Protein AF-A0A969WKV3-F1 (afdb_monomer_lite)

Structure (mmCIF, N/CA/C/O backbone):
data_AF-A0A969WKV3-F1
#
_entry.id   AF-A0A969WKV3-F1
#
loop_
_atom_site.group_PDB
_atom_site.id
_atom_site.type_symbol
_atom_site.label_atom_id
_atom_site.label_alt_id
_atom_site.label_comp_id
_atom_site.label_asym_id
_atom_site.label_entity_id
_atom_site.label_seq_id
_atom_site.pdbx_PDB_ins_code
_atom_site.Cartn_x
_atom_site.Cartn_y
_atom_site.Cartn_z
_atom_site.occupancy
_atom_site.B_iso_or_equiv
_atom_site.auth_seq_id
_atom_site.auth_comp_id
_atom_site.auth_asym_id
_atom_site.auth_atom_id
_atom_site.pdbx_PDB_model_num
ATOM 1 N N . MET A 1 1 ? 73.179 -14.339 -37.934 1.00 41.12 1 MET A N 1
ATOM 2 C CA . MET A 1 1 ? 72.650 -14.998 -39.145 1.00 41.12 1 MET A CA 1
ATOM 3 C C . MET A 1 1 ? 72.374 -13.906 -40.158 1.00 41.12 1 MET A C 1
ATOM 5 O O . MET A 1 1 ? 71.332 -13.269 -40.113 1.00 41.12 1 MET A O 1
ATOM 9 N N . SER A 1 2 ? 73.414 -13.591 -40.924 1.00 39.94 2 SER A N 1
ATOM 10 C CA . SER A 1 2 ? 73.487 -12.515 -41.908 1.00 39.94 2 SER A CA 1
ATOM 11 C C . SER A 1 2 ? 72.603 -12.803 -43.118 1.00 39.94 2 SER A C 1
ATOM 13 O O . SER A 1 2 ? 72.523 -13.940 -43.580 1.00 39.94 2 SER A O 1
ATOM 15 N N . SER A 1 3 ? 71.960 -11.748 -43.605 1.00 44.41 3 SER A N 1
ATOM 16 C CA . SER A 1 3 ? 71.131 -11.687 -44.802 1.00 44.41 3 SER A CA 1
ATOM 17 C C . SER A 1 3 ? 71.815 -12.323 -46.016 1.00 44.41 3 SER A C 1
ATOM 19 O O . SER A 1 3 ? 72.801 -11.799 -46.522 1.00 44.41 3 SER A O 1
ATOM 21 N N . LEU A 1 4 ? 71.268 -13.441 -46.493 1.00 50.41 4 LEU A N 1
ATOM 22 C CA . LEU A 1 4 ? 71.508 -13.972 -47.837 1.00 50.41 4 LEU A CA 1
ATOM 23 C C . LEU A 1 4 ? 70.463 -13.366 -48.783 1.00 50.41 4 LEU A C 1
ATOM 25 O O . LEU A 1 4 ? 69.586 -14.064 -49.288 1.00 50.41 4 LEU A O 1
ATOM 29 N N . GLU A 1 5 ? 70.514 -12.051 -48.973 1.00 49.72 5 GLU A N 1
ATOM 30 C CA . GLU A 1 5 ? 69.889 -11.423 -50.136 1.00 49.72 5 GLU A CA 1
ATOM 31 C C . GLU A 1 5 ? 70.952 -11.321 -51.231 1.00 49.72 5 GLU A C 1
ATOM 33 O O . GLU A 1 5 ? 71.918 -10.575 -51.099 1.00 49.72 5 GLU A O 1
ATOM 38 N N . GLY A 1 6 ? 70.763 -12.111 -52.293 1.00 60.56 6 GLY A N 1
ATOM 39 C CA . GLY A 1 6 ? 71.425 -11.937 -53.586 1.00 60.56 6 GLY A CA 1
ATOM 40 C C . GLY A 1 6 ? 72.863 -12.445 -53.691 1.00 60.56 6 GLY A C 1
ATOM 41 O O . GLY A 1 6 ? 73.760 -11.653 -53.948 1.00 60.56 6 GLY A O 1
ATOM 42 N N . LEU A 1 7 ? 73.080 -13.759 -53.574 1.00 62.22 7 LEU A N 1
ATOM 43 C CA . LEU A 1 7 ? 74.264 -14.380 -54.183 1.00 62.22 7 LEU A CA 1
ATOM 44 C C . LEU A 1 7 ? 74.016 -14.510 -55.691 1.00 62.22 7 LEU A C 1
ATOM 46 O O . LEU A 1 7 ? 73.058 -15.170 -56.099 1.00 62.22 7 LEU A O 1
ATOM 50 N N . ASP A 1 8 ? 74.851 -13.880 -56.513 1.00 69.56 8 ASP A N 1
ATOM 51 C CA . ASP A 1 8 ? 74.808 -14.048 -57.967 1.00 69.56 8 ASP A CA 1
ATOM 52 C C . ASP A 1 8 ? 75.619 -15.279 -58.427 1.00 69.56 8 ASP A C 1
ATOM 54 O O . ASP A 1 8 ? 76.384 -15.892 -57.674 1.00 69.56 8 ASP A O 1
ATOM 58 N N . CYS A 1 9 ? 75.428 -15.693 -59.683 1.00 65.94 9 CYS A N 1
ATOM 59 C CA . CYS A 1 9 ? 76.091 -16.883 -60.228 1.00 65.94 9 CYS A CA 1
ATOM 60 C C . CYS A 1 9 ? 77.627 -16.748 -60.257 1.00 65.94 9 CYS A C 1
ATOM 62 O O . CYS A 1 9 ? 78.329 -17.756 -60.180 1.00 65.94 9 CYS A O 1
ATOM 64 N N . GLU A 1 10 ? 78.163 -15.525 -60.354 1.00 72.06 10 GLU A N 1
ATOM 65 C CA . GLU A 1 10 ? 79.610 -15.282 -60.340 1.00 72.06 10 GLU A CA 1
ATOM 66 C C . GLU A 1 10 ? 80.213 -15.484 -58.949 1.00 72.06 10 GLU A C 1
ATOM 68 O O . GLU A 1 10 ? 81.310 -16.032 -58.823 1.00 72.06 10 GLU A O 1
ATOM 73 N N . GLN A 1 11 ? 79.502 -15.070 -57.902 1.00 73.12 11 GLN A N 1
ATOM 74 C CA . GLN A 1 11 ? 79.892 -15.277 -56.512 1.00 73.12 11 GLN A CA 1
ATOM 75 C C . GLN A 1 11 ? 79.823 -16.756 -56.126 1.00 73.12 11 GLN A C 1
ATOM 77 O O . GLN A 1 11 ? 80.729 -17.246 -55.456 1.00 73.12 11 GLN A O 1
ATOM 82 N N . LEU A 1 12 ? 78.813 -17.487 -56.610 1.00 70.25 12 LEU A N 1
ATOM 83 C CA . LEU A 1 12 ? 78.676 -18.929 -56.377 1.00 70.25 12 LEU A CA 1
ATOM 84 C C . LEU A 1 12 ? 79.795 -19.739 -57.049 1.00 70.25 12 LEU A C 1
ATOM 86 O O . LEU A 1 12 ? 80.330 -20.655 -56.436 1.00 70.25 12 LEU A O 1
ATOM 90 N N . ASN A 1 13 ? 80.217 -19.366 -58.262 1.00 75.69 13 ASN A N 1
ATOM 91 C CA . ASN A 1 13 ? 81.297 -20.055 -58.984 1.00 75.69 13 ASN A CA 1
ATOM 92 C C . ASN A 1 13 ? 82.693 -19.883 -58.352 1.00 75.69 13 ASN A C 1
ATOM 94 O O . ASN A 1 13 ? 83.614 -20.616 -58.712 1.00 75.69 13 ASN A O 1
ATOM 98 N N . LYS A 1 14 ? 82.872 -18.911 -57.446 1.00 82.44 14 LYS A N 1
ATOM 99 C CA . LYS A 1 14 ? 84.133 -18.681 -56.712 1.00 82.44 14 LYS A CA 1
ATOM 100 C C . LYS A 1 14 ? 84.225 -19.473 -55.408 1.00 82.44 14 LYS A C 1
ATOM 102 O O . LYS A 1 14 ? 85.292 -19.494 -54.799 1.00 82.44 14 LYS A O 1
ATOM 107 N N . LEU A 1 15 ? 83.125 -20.077 -54.970 1.00 78.12 15 LEU A N 1
ATOM 108 C CA . LEU A 1 15 ? 83.097 -20.910 -53.777 1.00 78.12 15 LEU A CA 1
ATOM 109 C C . LEU A 1 15 ? 83.665 -22.291 -54.091 1.00 78.12 15 LEU A C 1
ATOM 111 O O . LEU A 1 15 ? 83.547 -22.809 -55.203 1.00 78.12 15 LEU A O 1
ATOM 115 N N . ASP A 1 16 ? 84.281 -22.899 -53.090 1.00 84.31 16 ASP A N 1
ATOM 116 C CA . ASP A 1 16 ? 84.687 -24.286 -53.175 1.00 84.31 16 ASP A CA 1
ATOM 117 C C . ASP A 1 16 ? 83.458 -25.212 -53.175 1.00 84.31 16 ASP A C 1
ATOM 119 O O . ASP A 1 16 ? 82.334 -24.855 -52.800 1.00 84.31 16 ASP A O 1
ATOM 123 N N . LYS A 1 17 ? 83.684 -26.441 -53.635 1.00 83.56 17 LYS A N 1
ATOM 124 C CA . LYS A 1 17 ? 82.620 -27.423 -53.836 1.00 83.56 17 LYS A CA 1
ATOM 125 C C . LYS A 1 17 ? 81.907 -27.794 -52.530 1.00 83.56 17 LYS A C 1
ATOM 127 O O . LYS A 1 17 ? 80.716 -28.088 -52.581 1.00 83.56 17 LYS A O 1
ATOM 132 N N . GLU A 1 18 ? 82.604 -27.803 -51.395 1.00 84.81 18 GLU A N 1
ATOM 133 C CA . GLU A 1 18 ? 82.020 -28.192 -50.106 1.00 84.81 18 GLU A CA 1
ATOM 134 C C . GLU A 1 18 ? 81.047 -27.115 -49.622 1.00 84.81 18 GLU A C 1
ATOM 136 O O . GLU A 1 18 ? 79.891 -27.428 -49.329 1.00 84.81 18 GLU A O 1
ATOM 141 N N . THR A 1 19 ? 81.454 -25.845 -49.689 1.00 83.56 19 THR A N 1
ATOM 142 C CA . THR A 1 19 ? 80.592 -24.701 -49.354 1.00 83.56 19 THR A CA 1
ATOM 143 C C . THR A 1 19 ? 79.352 -24.620 -50.257 1.00 83.56 19 THR A C 1
ATOM 145 O O . THR A 1 19 ? 78.246 -24.350 -49.781 1.00 83.56 19 THR A O 1
ATOM 148 N N . LEU A 1 20 ? 79.489 -24.901 -51.561 1.00 85.81 20 LEU A N 1
ATOM 149 C CA . LEU A 1 20 ? 78.348 -24.958 -52.488 1.00 85.81 20 LEU A CA 1
ATOM 150 C C . LEU A 1 20 ? 77.357 -26.073 -52.134 1.00 85.81 20 LEU A C 1
ATOM 152 O O . LEU A 1 20 ? 76.145 -25.854 -52.177 1.00 85.81 20 LEU A O 1
ATOM 156 N N . ILE A 1 21 ? 77.854 -27.261 -51.778 1.00 85.88 21 ILE A N 1
ATOM 157 C CA . ILE A 1 21 ? 77.007 -28.388 -51.366 1.00 85.88 21 ILE A CA 1
ATOM 158 C C . ILE A 1 21 ? 76.249 -28.034 -50.083 1.00 85.88 21 ILE A C 1
ATOM 160 O O . ILE A 1 21 ? 75.041 -28.256 -50.015 1.00 85.88 21 ILE A O 1
ATOM 164 N N . GLU A 1 22 ? 76.920 -27.441 -49.094 1.00 87.38 22 GLU A N 1
ATOM 165 C CA . GLU A 1 22 ? 76.289 -27.029 -47.838 1.00 87.38 22 GLU A CA 1
ATOM 166 C C . GLU A 1 22 ? 75.189 -25.980 -48.069 1.00 87.38 22 GLU A C 1
ATOM 168 O O . GLU A 1 22 ? 74.087 -26.091 -47.525 1.00 87.38 22 GLU A O 1
ATOM 173 N N . LEU A 1 23 ? 75.437 -24.994 -48.936 1.00 86.81 23 LEU A N 1
ATOM 174 C CA . LEU A 1 23 ? 74.454 -23.965 -49.274 1.00 86.81 23 LEU A CA 1
ATOM 175 C C . LEU A 1 23 ? 73.219 -24.548 -49.975 1.00 86.81 23 LEU A C 1
ATOM 177 O O . LEU A 1 23 ? 72.091 -24.182 -49.636 1.00 86.81 23 LEU A O 1
ATOM 181 N N . VAL A 1 24 ? 73.410 -25.486 -50.908 1.00 88.44 24 VAL A N 1
ATOM 182 C CA . VAL A 1 24 ? 72.305 -26.175 -51.592 1.00 88.44 24 VAL A CA 1
ATOM 183 C C . VAL A 1 24 ? 71.504 -27.035 -50.615 1.00 88.44 24 VAL A C 1
ATOM 185 O O . VAL A 1 24 ? 70.276 -26.981 -50.634 1.00 88.44 24 VAL A O 1
ATOM 188 N N . LEU A 1 25 ? 72.161 -27.785 -49.727 1.00 88.44 25 LEU A N 1
ATOM 189 C CA . LEU A 1 25 ? 71.473 -28.596 -48.716 1.00 88.44 25 LEU A CA 1
ATOM 190 C C . LEU A 1 25 ? 70.652 -27.726 -47.755 1.00 88.44 25 LEU A C 1
ATOM 192 O O . LEU A 1 25 ? 69.496 -28.044 -47.471 1.00 88.44 25 LEU A O 1
ATOM 196 N N . ASN A 1 26 ? 71.201 -26.590 -47.321 1.00 89.12 26 ASN A N 1
ATOM 197 C CA . ASN A 1 26 ? 70.489 -25.624 -46.486 1.00 89.12 26 ASN A CA 1
ATOM 198 C C . ASN A 1 26 ? 69.289 -24.998 -47.215 1.00 89.12 26 ASN A C 1
ATOM 200 O O . ASN A 1 26 ? 68.212 -24.859 -46.630 1.00 89.12 26 ASN A O 1
ATOM 204 N N . ALA A 1 27 ? 69.442 -24.654 -48.498 1.00 86.19 27 ALA A N 1
ATOM 205 C CA . ALA A 1 27 ? 68.349 -24.135 -49.315 1.00 86.19 27 ALA A CA 1
ATOM 206 C C . ALA A 1 27 ? 67.231 -25.174 -49.495 1.00 86.19 27 ALA A C 1
ATOM 208 O O . ALA A 1 27 ? 66.063 -24.849 -49.290 1.00 86.19 27 ALA A O 1
ATOM 209 N N . LEU A 1 28 ? 67.579 -26.430 -49.798 1.00 90.19 28 LEU A N 1
ATOM 210 C CA . LEU A 1 28 ? 66.620 -27.530 -49.929 1.00 90.19 28 LEU A CA 1
ATOM 211 C C . LEU A 1 28 ? 65.890 -27.818 -48.609 1.00 90.19 28 LEU A C 1
ATOM 213 O O . LEU A 1 28 ? 64.673 -28.004 -48.616 1.00 90.19 28 LEU A O 1
ATOM 217 N N . SER A 1 29 ? 66.592 -27.780 -47.471 1.00 91.25 29 SER A N 1
ATOM 218 C CA . SER A 1 29 ? 65.963 -27.914 -46.149 1.00 91.25 29 SER A CA 1
ATOM 219 C C . SER A 1 29 ? 64.951 -26.795 -45.898 1.00 91.25 29 SER A C 1
ATOM 221 O O . SER A 1 29 ? 63.820 -27.058 -45.493 1.00 91.25 29 SER A O 1
ATOM 223 N N . ARG A 1 30 ? 65.325 -25.543 -46.195 1.00 95.31 30 ARG A N 1
ATOM 224 C CA . ARG A 1 30 ? 64.446 -24.384 -46.005 1.00 95.31 30 ARG A CA 1
ATOM 225 C C . ARG A 1 30 ? 63.227 -24.417 -46.925 1.00 95.31 30 ARG A C 1
ATOM 227 O O . ARG A 1 30 ? 62.152 -24.014 -46.493 1.00 95.31 30 ARG A O 1
ATOM 234 N N . ILE A 1 31 ? 63.376 -24.905 -48.158 1.00 94.38 31 ILE A N 1
ATOM 235 C CA . ILE A 1 31 ? 62.253 -25.109 -49.085 1.00 94.38 31 ILE A CA 1
ATOM 236 C C . ILE A 1 31 ? 61.260 -26.114 -48.490 1.00 94.38 31 ILE A C 1
ATOM 238 O O . ILE A 1 31 ? 60.086 -25.783 -48.361 1.00 94.38 31 ILE A O 1
ATOM 242 N N . SER A 1 32 ? 61.733 -27.274 -48.022 1.00 93.50 32 SER A N 1
ATOM 243 C CA . SER A 1 32 ? 60.880 -28.277 -47.361 1.00 93.50 32 SER A CA 1
ATOM 244 C C . SER A 1 32 ? 60.148 -27.704 -46.137 1.00 93.50 32 SER A C 1
ATOM 246 O O . SER A 1 32 ? 58.970 -27.982 -45.911 1.00 93.50 32 SER A O 1
ATOM 248 N N . ASP A 1 33 ? 60.823 -26.888 -45.326 1.00 93.94 33 ASP A N 1
ATOM 249 C CA . ASP A 1 33 ? 60.198 -26.294 -44.141 1.00 93.94 33 ASP A CA 1
ATOM 250 C C . ASP A 1 33 ? 59.152 -25.231 -44.498 1.00 93.94 33 ASP A C 1
ATOM 252 O O . ASP A 1 33 ? 58.101 -25.162 -43.855 1.00 93.94 33 ASP A O 1
ATOM 256 N N . LEU A 1 34 ? 59.390 -24.440 -45.547 1.00 93.94 34 LEU A N 1
ATOM 257 C CA . LEU A 1 34 ? 58.401 -23.496 -46.068 1.00 93.94 34 LEU A CA 1
ATOM 258 C C . LEU A 1 34 ? 57.181 -24.222 -46.648 1.00 93.94 34 LEU A C 1
ATOM 260 O O . LEU A 1 34 ? 56.054 -23.808 -46.382 1.00 93.94 34 LEU A O 1
ATOM 264 N N . GLU A 1 35 ? 57.373 -25.330 -47.366 1.00 94.94 35 GLU A N 1
ATOM 265 C CA . GLU A 1 35 ? 56.274 -26.162 -47.876 1.00 94.94 35 GLU A CA 1
ATOM 266 C C . GLU A 1 35 ? 55.395 -26.699 -46.736 1.00 94.94 35 GLU A C 1
ATOM 268 O O . GLU A 1 35 ? 54.164 -26.629 -46.807 1.00 94.94 35 GLU A O 1
ATOM 273 N N . LYS A 1 36 ? 56.009 -27.149 -45.632 1.00 94.44 36 LYS A N 1
ATOM 274 C CA . LYS A 1 36 ? 55.275 -27.561 -44.424 1.00 94.44 36 LYS A CA 1
ATOM 275 C C . LYS A 1 36 ? 54.494 -26.404 -43.805 1.00 94.44 36 LYS A C 1
ATOM 277 O O . LYS A 1 36 ? 53.344 -26.589 -43.409 1.00 94.44 36 LYS A O 1
ATOM 282 N N . GLN A 1 37 ? 55.087 -25.212 -43.724 1.00 95.38 37 GLN A N 1
ATOM 283 C CA . GLN A 1 37 ? 54.399 -24.033 -43.188 1.00 95.38 37 GLN A CA 1
ATOM 284 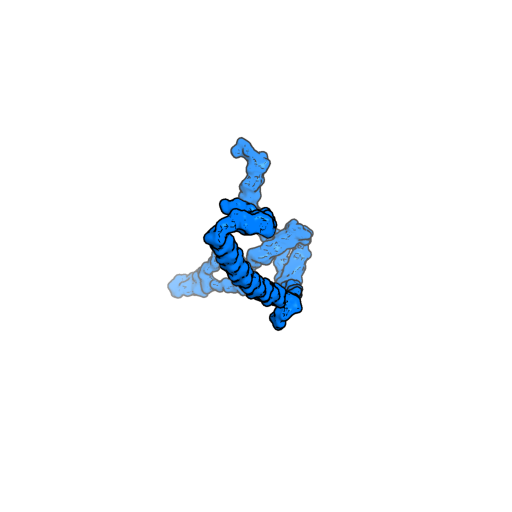C C . GLN A 1 37 ? 53.191 -23.638 -44.041 1.00 95.38 37 GLN A C 1
ATOM 286 O O . GLN A 1 37 ? 52.133 -23.344 -43.484 1.00 95.38 37 GLN A O 1
ATOM 291 N N . ILE A 1 38 ? 53.315 -23.691 -45.370 1.00 96.81 38 ILE A N 1
ATOM 292 C CA . ILE A 1 38 ? 52.208 -23.416 -46.296 1.00 96.81 38 ILE A CA 1
ATOM 293 C C . ILE A 1 38 ? 51.051 -24.395 -46.058 1.00 96.81 38 ILE A C 1
ATOM 295 O O . ILE A 1 38 ? 49.896 -23.971 -45.996 1.00 96.81 38 ILE A O 1
ATOM 299 N N . ALA A 1 39 ? 51.344 -25.684 -45.857 1.00 94.94 39 ALA A N 1
ATOM 300 C CA . ALA A 1 39 ? 50.318 -26.690 -45.580 1.00 94.94 39 ALA A CA 1
ATOM 301 C C . ALA A 1 39 ? 49.554 -26.406 -44.270 1.00 94.94 39 ALA A C 1
ATOM 303 O O . ALA A 1 39 ? 48.323 -26.405 -44.257 1.00 94.94 39 ALA A O 1
ATOM 304 N N . VAL A 1 40 ? 50.271 -26.084 -43.187 1.00 95.81 40 VAL A N 1
ATOM 305 C CA . VAL A 1 40 ? 49.663 -25.757 -41.880 1.00 95.81 40 VAL A CA 1
ATOM 306 C C . VAL A 1 40 ? 48.833 -24.471 -41.947 1.00 95.81 40 VAL A C 1
ATOM 308 O O . VAL A 1 40 ? 47.744 -24.378 -41.368 1.00 95.81 40 VAL A O 1
ATOM 311 N N . GLN A 1 41 ? 49.319 -23.462 -42.674 1.00 95.00 41 GLN A N 1
ATOM 312 C CA . GLN A 1 41 ? 48.582 -22.217 -42.874 1.00 95.00 41 GLN A CA 1
ATOM 313 C C . GLN A 1 41 ? 47.293 -22.448 -43.669 1.00 95.00 41 GLN A C 1
ATOM 315 O O . GLN A 1 41 ? 46.261 -21.883 -43.309 1.00 95.00 41 GLN A O 1
ATOM 320 N N . ALA A 1 42 ? 47.316 -23.304 -44.695 1.00 95.69 42 ALA A N 1
ATOM 321 C CA . ALA A 1 42 ? 46.128 -23.642 -45.474 1.00 95.69 42 ALA A CA 1
ATOM 322 C C . ALA A 1 42 ? 45.039 -24.307 -44.610 1.00 95.69 42 ALA A C 1
ATOM 324 O O . ALA A 1 42 ? 43.870 -23.926 -44.701 1.00 95.69 42 ALA A O 1
ATOM 325 N N . GLU A 1 43 ? 45.418 -25.228 -43.719 1.00 95.69 43 GLU A N 1
ATOM 326 C CA . GLU A 1 43 ? 44.490 -25.861 -42.771 1.00 95.69 43 GLU A CA 1
ATOM 327 C C . GLU A 1 43 ? 43.899 -24.842 -41.783 1.00 95.69 43 GLU A C 1
ATOM 329 O O . GLU A 1 43 ? 42.688 -24.805 -41.556 1.00 95.69 43 GLU A O 1
ATOM 334 N N . THR A 1 44 ? 44.736 -23.946 -41.253 1.00 95.81 44 THR A N 1
ATOM 335 C CA . THR A 1 44 ? 44.292 -22.887 -40.333 1.00 95.81 44 THR A CA 1
ATOM 336 C C . THR A 1 44 ? 43.313 -21.929 -41.012 1.00 95.81 44 THR A C 1
ATOM 338 O O . THR A 1 44 ? 42.277 -21.587 -40.439 1.00 95.81 44 THR A O 1
ATOM 341 N N . ILE A 1 45 ? 43.606 -21.521 -42.251 1.00 95.94 45 ILE A N 1
ATOM 342 C CA . ILE A 1 45 ? 42.720 -20.667 -43.050 1.00 95.94 45 ILE A CA 1
ATOM 343 C C . ILE A 1 45 ? 41.375 -21.361 -43.274 1.00 95.94 45 ILE A C 1
ATOM 345 O O . ILE A 1 45 ? 40.333 -20.714 -43.150 1.00 95.94 45 ILE A O 1
ATOM 349 N N . GLN A 1 46 ? 41.377 -22.661 -43.576 1.00 92.56 46 GLN A N 1
ATOM 350 C CA . GLN A 1 46 ? 40.142 -23.413 -43.772 1.00 92.56 46 GLN A CA 1
ATOM 351 C C . GLN A 1 46 ? 39.315 -23.484 -42.482 1.00 92.56 46 GLN A C 1
ATOM 353 O O . GLN A 1 46 ? 38.127 -23.172 -42.498 1.00 92.56 46 GLN A O 1
ATOM 358 N N . LYS A 1 47 ? 39.952 -23.775 -41.344 1.00 91.44 47 LYS A N 1
ATOM 359 C CA . LYS A 1 47 ? 39.278 -23.816 -40.041 1.00 91.44 47 LYS A CA 1
ATOM 360 C C . LYS A 1 47 ? 38.655 -22.471 -39.657 1.00 91.44 47 LYS A C 1
ATOM 362 O O . LYS A 1 47 ? 37.505 -22.426 -39.229 1.00 91.44 47 LYS A O 1
ATOM 367 N N . LEU A 1 48 ? 39.387 -21.370 -39.835 1.00 89.31 48 LEU A N 1
ATOM 368 C CA . LEU A 1 48 ? 38.872 -20.027 -39.548 1.00 89.31 48 LEU A CA 1
ATOM 369 C C . LEU A 1 48 ? 37.689 -19.666 -40.453 1.00 89.31 48 LEU A C 1
ATOM 371 O O . LEU A 1 48 ? 36.738 -19.030 -39.999 1.00 89.31 48 LEU A O 1
ATOM 375 N N . ARG A 1 49 ? 37.714 -20.093 -41.722 1.00 87.38 49 ARG A N 1
ATOM 376 C CA . ARG A 1 49 ? 36.568 -19.943 -42.629 1.00 87.38 49 ARG A CA 1
ATOM 377 C C . ARG A 1 49 ? 35.352 -20.723 -42.134 1.00 87.38 49 ARG A C 1
ATOM 379 O O . ARG A 1 49 ? 34.258 -20.166 -42.144 1.00 87.38 49 ARG A O 1
ATOM 386 N N . ASP A 1 50 ? 35.536 -21.952 -41.661 1.00 85.06 50 ASP A N 1
ATOM 387 C CA . ASP A 1 50 ? 34.448 -22.781 -41.128 1.00 85.06 50 ASP A CA 1
ATOM 388 C C . ASP A 1 50 ? 33.862 -22.211 -39.822 1.00 85.06 50 ASP A C 1
ATOM 390 O O . ASP A 1 50 ? 32.659 -22.320 -39.568 1.00 85.06 50 ASP A O 1
ATOM 394 N N . GLU A 1 51 ? 34.688 -21.572 -38.988 1.00 82.25 51 GLU A N 1
ATOM 395 C CA . GLU A 1 51 ? 34.240 -20.857 -37.788 1.00 82.25 51 GLU A CA 1
ATOM 396 C C . GLU A 1 51 ? 33.467 -19.582 -38.139 1.00 82.25 51 GLU A C 1
ATOM 398 O O . GLU A 1 51 ? 32.359 -19.385 -37.639 1.00 82.25 51 GLU A O 1
ATOM 403 N N . LEU A 1 52 ? 33.987 -18.757 -39.053 1.00 77.38 52 LEU A N 1
ATOM 404 C CA . LEU A 1 52 ? 33.300 -17.552 -39.533 1.00 77.38 52 LEU A CA 1
ATOM 405 C C . LEU A 1 52 ? 32.024 -17.865 -40.312 1.00 77.38 52 LEU A C 1
ATOM 407 O O . LEU A 1 52 ? 31.111 -17.039 -40.358 1.00 77.38 52 LEU A O 1
ATOM 411 N N . ALA A 1 53 ? 31.927 -19.051 -40.910 1.00 74.44 53 ALA A N 1
ATOM 412 C CA . ALA A 1 53 ? 30.694 -19.505 -41.523 1.00 74.44 53 ALA A CA 1
ATOM 413 C C . ALA A 1 53 ? 29.576 -19.674 -40.482 1.00 74.44 53 ALA A C 1
ATOM 415 O O . ALA A 1 53 ? 28.422 -19.628 -40.870 1.00 74.44 53 ALA A O 1
ATOM 416 N N . LYS A 1 54 ? 29.845 -19.809 -39.177 1.00 65.62 54 LYS A N 1
ATOM 417 C CA . LYS A 1 54 ? 28.811 -19.946 -38.135 1.00 65.62 54 LYS A CA 1
ATOM 418 C C . LYS A 1 54 ? 28.381 -18.581 -37.597 1.00 65.62 54 LYS A C 1
ATOM 420 O O . LYS A 1 54 ? 28.723 -18.204 -36.480 1.00 65.62 54 LYS A O 1
ATOM 425 N N . ASN A 1 55 ? 27.586 -17.850 -38.373 1.00 63.97 55 ASN A N 1
ATOM 426 C CA . ASN A 1 55 ? 27.037 -16.559 -37.954 1.00 63.97 55 ASN A CA 1
ATOM 427 C C . ASN A 1 55 ? 25.540 -16.637 -37.646 1.00 63.97 55 ASN A C 1
ATOM 429 O O . ASN A 1 55 ? 24.809 -17.501 -38.133 1.00 63.97 55 ASN A O 1
ATOM 433 N N . SER A 1 56 ? 25.054 -15.655 -36.885 1.00 59.69 56 SER A N 1
ATOM 434 C CA . SER A 1 56 ? 23.632 -15.494 -36.534 1.00 59.69 56 SER A CA 1
ATOM 435 C C . SER A 1 56 ? 22.687 -15.445 -37.743 1.00 59.69 56 SER A C 1
ATOM 437 O O . SER A 1 56 ? 21.492 -15.669 -37.587 1.00 59.69 56 SER A O 1
ATOM 439 N N . LYS A 1 57 ? 23.218 -15.178 -38.944 1.00 60.19 57 LYS A N 1
ATOM 440 C CA . LYS A 1 57 ? 22.476 -15.125 -40.210 1.00 60.19 57 LYS A CA 1
ATOM 441 C C . LYS A 1 57 ? 22.337 -16.472 -40.936 1.00 60.19 57 LYS A C 1
ATOM 443 O O . LYS A 1 57 ? 21.547 -16.532 -41.870 1.00 60.19 57 LYS A O 1
ATOM 448 N N . ASN A 1 58 ? 23.068 -17.526 -40.555 1.00 59.16 58 ASN A N 1
ATOM 449 C CA . ASN A 1 58 ? 22.949 -18.852 -41.192 1.00 59.16 58 ASN A CA 1
ATOM 450 C C . ASN A 1 58 ? 22.750 -20.025 -40.220 1.00 59.16 58 ASN A C 1
ATOM 452 O O . ASN A 1 58 ? 22.588 -21.165 -40.654 1.00 59.16 58 ASN A O 1
ATOM 456 N N . SER A 1 59 ? 22.761 -19.760 -38.914 1.00 59.44 59 SER A N 1
ATOM 457 C CA . SER A 1 59 ? 22.374 -20.743 -37.915 1.00 59.44 59 SER A CA 1
ATOM 458 C C . SER A 1 59 ? 20.894 -21.074 -38.111 1.00 59.44 59 SER A C 1
ATOM 460 O O . SER A 1 59 ? 20.035 -20.214 -37.944 1.00 59.44 59 SER A O 1
ATOM 462 N N . SER A 1 60 ? 20.574 -22.325 -38.440 1.00 58.50 60 SER A N 1
ATOM 463 C CA . SER A 1 60 ? 19.196 -22.836 -38.486 1.00 58.50 60 SER A CA 1
ATOM 464 C C . SER A 1 60 ? 18.508 -22.862 -37.110 1.00 58.50 60 SER A C 1
ATOM 466 O O . SER A 1 60 ? 17.359 -23.291 -37.003 1.00 58.50 60 SER A O 1
ATOM 468 N N . LYS A 1 61 ? 19.177 -22.391 -36.045 1.00 57.34 61 LYS A N 1
ATOM 469 C CA . LYS A 1 61 ? 18.517 -22.028 -34.789 1.00 57.34 61 LYS A CA 1
ATOM 470 C C . LYS A 1 61 ? 17.862 -20.659 -34.970 1.00 57.34 61 LYS A C 1
ATOM 472 O O . LYS A 1 61 ? 18.596 -19.696 -35.196 1.00 57.34 61 LYS A O 1
ATOM 477 N N . PRO A 1 62 ? 16.527 -20.554 -34.851 1.00 60.16 62 PRO A N 1
ATOM 478 C CA . PRO A 1 62 ? 15.833 -19.292 -35.060 1.00 60.16 62 PRO A CA 1
ATOM 479 C C . PRO A 1 62 ? 16.450 -18.204 -34.166 1.00 60.16 62 PRO A C 1
ATOM 481 O O . PRO A 1 62 ? 16.591 -18.426 -32.956 1.00 60.16 62 PRO A O 1
ATOM 484 N N . PRO A 1 63 ? 16.858 -17.050 -34.724 1.00 61.38 63 PRO A N 1
ATOM 485 C CA . PRO A 1 63 ? 17.310 -15.946 -33.905 1.00 61.38 63 PRO A CA 1
ATOM 486 C C . PRO A 1 63 ? 16.096 -15.347 -33.190 1.00 61.38 63 PRO A C 1
ATOM 488 O O . PRO A 1 63 ? 15.060 -15.132 -33.807 1.00 61.38 63 PRO A O 1
ATOM 491 N N . SER A 1 64 ? 16.274 -15.047 -31.901 1.00 67.44 64 SER A N 1
ATOM 492 C CA . SER A 1 64 ? 15.516 -14.067 -31.104 1.00 67.44 64 SER A CA 1
ATOM 493 C C . SER A 1 64 ? 13.986 -14.204 -31.033 1.00 67.44 64 SER A C 1
ATOM 495 O O . SER A 1 64 ? 13.264 -14.052 -32.010 1.00 67.44 64 SER A O 1
ATOM 497 N N . TYR A 1 65 ? 13.475 -14.373 -29.816 1.00 72.12 65 TYR A N 1
ATOM 498 C CA . TYR A 1 65 ? 12.055 -14.204 -29.516 1.00 72.12 65 TYR A CA 1
ATOM 499 C C . TYR A 1 65 ? 11.677 -12.708 -29.499 1.00 72.12 65 TYR A C 1
ATOM 501 O O . TYR A 1 65 ? 12.456 -11.865 -29.051 1.00 72.12 65 TYR A O 1
ATOM 509 N N . GLU A 1 66 ? 10.464 -12.375 -29.940 1.00 81.75 66 GLU A N 1
ATOM 510 C CA . GLU A 1 66 ? 9.865 -11.052 -29.742 1.00 81.75 66 GLU A CA 1
ATOM 511 C C . GLU A 1 66 ? 9.110 -11.045 -28.402 1.00 81.75 66 GLU A C 1
ATOM 513 O O . GLU A 1 66 ? 8.285 -11.923 -28.145 1.00 81.75 66 GLU A O 1
ATOM 518 N N . LYS A 1 67 ? 9.405 -10.084 -27.519 1.00 86.19 67 LYS A N 1
ATOM 519 C CA . LYS A 1 67 ? 8.721 -9.928 -26.223 1.00 86.19 67 LYS A CA 1
ATOM 520 C C . LYS A 1 67 ? 7.721 -8.783 -26.297 1.00 86.19 67 LYS A C 1
ATOM 522 O O . LYS A 1 67 ? 8.073 -7.683 -26.708 1.00 86.19 67 LYS A O 1
ATOM 527 N N . ARG A 1 68 ? 6.506 -9.027 -25.809 1.00 92.31 68 ARG A N 1
ATOM 528 C CA . ARG A 1 68 ? 5.514 -7.995 -25.487 1.00 92.31 68 ARG A CA 1
ATOM 529 C C . ARG A 1 68 ? 5.060 -8.211 -24.048 1.00 92.31 68 ARG A C 1
ATOM 531 O O . ARG A 1 68 ? 4.945 -9.355 -23.614 1.00 92.31 68 ARG A O 1
ATOM 538 N N . GLN A 1 69 ? 4.853 -7.129 -23.309 1.00 95.44 69 GLN A N 1
ATOM 539 C CA . GLN A 1 69 ? 4.414 -7.170 -21.916 1.00 95.44 69 GLN A CA 1
ATOM 540 C C . GLN A 1 69 ? 3.106 -6.403 -21.788 1.00 95.44 69 GLN A C 1
ATOM 542 O O . GLN A 1 69 ? 2.959 -5.329 -22.368 1.00 95.44 69 GLN A O 1
ATOM 547 N N . VAL A 1 70 ? 2.178 -6.969 -21.024 1.00 96.38 70 VAL A N 1
ATOM 548 C CA . VAL A 1 70 ? 0.989 -6.268 -20.548 1.00 96.38 70 VAL A CA 1
ATOM 549 C C . VAL A 1 70 ? 1.174 -6.076 -19.052 1.00 96.38 70 VAL A C 1
ATOM 551 O O . VAL A 1 70 ? 1.416 -7.043 -18.331 1.00 96.38 70 VAL A O 1
ATOM 554 N N . PHE A 1 71 ? 1.107 -4.824 -18.612 1.00 95.19 71 PHE A N 1
ATOM 555 C CA . PHE A 1 71 ? 1.070 -4.466 -17.202 1.00 95.19 71 PHE A CA 1
ATOM 556 C C . PHE A 1 71 ? -0.372 -4.122 -16.874 1.00 95.19 71 PHE A C 1
ATOM 558 O O . PHE A 1 71 ? -0.903 -3.152 -17.407 1.00 95.19 71 PHE A O 1
ATOM 565 N N . ASP A 1 72 ? -0.992 -4.942 -16.039 1.00 96.19 72 ASP A N 1
ATOM 566 C CA . ASP A 1 72 ? -2.377 -4.764 -15.624 1.00 96.19 72 ASP A CA 1
ATOM 567 C C . ASP A 1 72 ? -2.463 -4.778 -14.097 1.00 96.19 72 ASP A C 1
ATOM 569 O O . ASP A 1 72 ? -1.585 -5.323 -13.415 1.00 96.19 72 ASP A O 1
ATOM 573 N N . VAL A 1 73 ? -3.511 -4.160 -13.563 1.00 91.19 73 VAL A N 1
ATOM 574 C CA . VAL A 1 73 ? -3.803 -4.180 -12.132 1.00 91.19 73 VAL A CA 1
ATOM 575 C C . VAL A 1 73 ? -4.511 -5.503 -11.828 1.00 91.19 73 VAL A C 1
ATOM 577 O O . VAL A 1 73 ? -5.542 -5.795 -12.435 1.00 91.19 73 VAL A O 1
ATOM 580 N N . PRO A 1 74 ? -3.989 -6.340 -10.912 1.00 89.81 74 PRO A N 1
ATOM 581 C CA . PRO A 1 74 ? -4.688 -7.559 -10.528 1.00 89.81 74 PRO A CA 1
ATOM 582 C C . PRO A 1 74 ? -6.037 -7.216 -9.873 1.00 89.81 74 PRO A C 1
ATOM 584 O O . PRO A 1 74 ? -6.203 -6.102 -9.371 1.00 89.81 74 PRO A O 1
ATOM 587 N N . PRO A 1 75 ? -6.990 -8.162 -9.808 1.00 89.69 75 PRO A N 1
ATOM 588 C CA . PRO A 1 75 ? -8.257 -7.938 -9.123 1.00 89.69 75 PRO A CA 1
ATOM 589 C C . PRO A 1 75 ? -8.046 -7.385 -7.709 1.00 89.69 75 PRO A C 1
ATOM 591 O O . PRO A 1 75 ? -7.361 -7.994 -6.884 1.00 89.69 75 PRO A O 1
ATOM 594 N N . VAL A 1 76 ? -8.625 -6.217 -7.440 1.00 90.38 76 VAL A N 1
ATOM 595 C CA . VAL A 1 76 ? -8.472 -5.519 -6.163 1.00 90.38 76 VAL A CA 1
ATOM 596 C C . VAL A 1 76 ? -9.417 -6.144 -5.135 1.00 90.38 76 VAL A C 1
ATOM 598 O O . VAL A 1 76 ? -10.626 -6.186 -5.347 1.00 90.38 76 VAL A O 1
ATOM 601 N N . GLN A 1 77 ? -8.871 -6.663 -4.030 1.00 89.50 77 GLN A N 1
ATOM 602 C CA . GLN A 1 77 ? -9.641 -7.343 -2.981 1.00 89.50 77 GLN A CA 1
ATOM 603 C C . GLN A 1 77 ? -9.201 -6.890 -1.587 1.00 89.5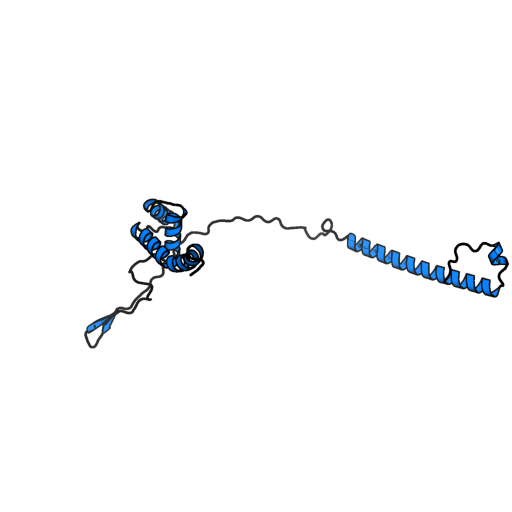0 77 GLN A C 1
ATOM 605 O O . GLN A 1 77 ? -8.009 -6.728 -1.321 1.00 89.50 77 GLN A O 1
ATOM 610 N N . ILE A 1 78 ? -10.173 -6.716 -0.690 1.00 93.06 78 ILE A N 1
ATOM 611 C CA . ILE A 1 78 ? -9.923 -6.494 0.736 1.00 93.06 78 ILE A CA 1
ATOM 612 C C . ILE A 1 78 ? -9.821 -7.835 1.449 1.00 93.06 78 ILE A C 1
ATOM 614 O O . ILE A 1 78 ? -10.693 -8.691 1.327 1.00 93.06 78 ILE A O 1
ATOM 618 N N . GLU A 1 79 ? -8.761 -7.981 2.235 1.00 94.00 79 GLU A N 1
ATOM 619 C CA . GLU A 1 79 ? -8.580 -9.098 3.153 1.00 94.00 79 GLU A CA 1
ATOM 620 C C . GLU A 1 79 ? -9.123 -8.715 4.534 1.00 94.00 79 GLU A C 1
ATOM 622 O O . GLU A 1 79 ? -8.755 -7.674 5.090 1.00 94.00 79 GLU A O 1
ATOM 627 N N . VAL A 1 80 ? -10.002 -9.555 5.084 1.00 95.06 80 VAL A N 1
ATOM 628 C CA . VAL A 1 80 ? -10.586 -9.374 6.417 1.00 95.06 80 VAL A CA 1
ATOM 629 C C . VAL A 1 80 ? -10.132 -10.516 7.313 1.00 95.06 80 VAL A C 1
ATOM 631 O O . VAL A 1 80 ? -10.476 -11.673 7.076 1.00 95.06 80 VAL A O 1
ATOM 634 N N . THR A 1 81 ? -9.398 -10.176 8.369 1.00 95.75 81 THR A N 1
ATOM 635 C CA . THR A 1 81 ? -9.016 -11.122 9.421 1.00 95.75 81 THR A CA 1
ATOM 636 C C . THR A 1 81 ? -9.926 -10.929 10.623 1.00 95.75 81 THR A C 1
ATOM 638 O O . THR A 1 81 ? -9.863 -9.904 11.303 1.00 95.75 81 THR A O 1
ATOM 641 N N . GLU A 1 82 ? -10.767 -11.921 10.903 1.00 96.75 82 GLU A N 1
ATOM 642 C CA . GLU A 1 82 ? -11.583 -11.933 12.113 1.00 96.75 82 GLU A CA 1
ATOM 643 C C . GLU A 1 82 ? -10.759 -12.452 13.296 1.00 96.75 82 GLU A C 1
ATOM 645 O O . GLU A 1 82 ? -10.242 -13.570 13.282 1.00 96.75 82 GLU A O 1
ATOM 650 N N . HIS A 1 83 ? -10.651 -11.641 14.345 1.00 96.31 83 HIS A N 1
ATOM 651 C CA . HIS A 1 83 ? -10.105 -12.083 15.620 1.00 96.31 83 HIS A CA 1
ATOM 652 C C . HIS A 1 83 ? -11.259 -12.475 16.540 1.00 96.31 83 HIS A C 1
ATOM 654 O O . HIS A 1 83 ? -12.202 -11.704 16.716 1.00 96.31 83 HIS A O 1
ATOM 660 N N . GLN A 1 84 ? -11.160 -13.640 17.178 1.00 97.00 84 GLN A N 1
ATOM 661 C CA . GLN A 1 84 ? -12.161 -14.129 18.124 1.00 97.00 84 GLN A CA 1
ATOM 662 C C . GLN A 1 84 ? -11.564 -14.245 19.526 1.00 97.00 84 GLN A C 1
ATOM 664 O O . GLN A 1 84 ? -10.442 -14.720 19.702 1.00 97.00 84 GLN A O 1
ATOM 669 N N . ALA A 1 85 ? -12.332 -13.827 20.530 1.00 96.56 85 ALA A N 1
ATOM 670 C CA . ALA A 1 85 ? -11.997 -14.000 21.936 1.00 96.56 85 ALA A CA 1
ATOM 671 C C . ALA A 1 85 ? -13.124 -14.769 22.628 1.00 96.56 85 ALA A C 1
ATOM 673 O O . ALA A 1 85 ? -14.260 -14.296 22.681 1.00 96.56 85 ALA A O 1
ATOM 674 N N . GLU A 1 86 ? -12.808 -15.944 23.172 1.00 96.75 86 GLU A N 1
ATOM 675 C CA . GLU A 1 86 ? -13.778 -16.748 23.916 1.00 96.75 86 GLU A CA 1
ATOM 676 C C . GLU A 1 86 ? -14.225 -16.025 25.193 1.00 96.75 86 GLU A C 1
ATOM 678 O O . GLU A 1 86 ? -13.416 -15.417 25.899 1.00 96.75 86 GLU A O 1
ATOM 683 N N . ILE A 1 87 ? -15.513 -16.128 25.516 1.00 97.00 87 ILE A N 1
ATOM 684 C CA . ILE A 1 87 ? -16.081 -15.664 26.784 1.00 97.00 87 ILE A CA 1
ATOM 685 C C . ILE A 1 87 ? -16.611 -16.891 27.518 1.00 97.00 87 ILE A C 1
ATOM 687 O O . ILE A 1 87 ? -17.449 -17.619 26.989 1.00 97.00 87 ILE A O 1
ATOM 691 N N . LYS A 1 88 ? -16.121 -17.133 28.736 1.00 96.00 88 LYS A N 1
ATOM 692 C CA . LYS A 1 88 ? -16.535 -18.262 29.578 1.00 96.00 88 LYS A CA 1
ATOM 693 C C . LYS A 1 88 ? -17.027 -17.768 30.922 1.00 96.00 88 LYS A C 1
ATOM 695 O O . LYS A 1 88 ? -16.498 -16.807 31.472 1.00 96.00 88 LYS A O 1
ATOM 700 N N . GLN A 1 89 ? -18.019 -18.453 31.472 1.00 97.00 89 GLN A N 1
ATOM 701 C CA . GLN A 1 89 ? -18.443 -18.229 32.845 1.00 97.00 89 GLN A CA 1
ATOM 702 C C . GLN A 1 89 ? -17.642 -19.140 33.777 1.00 97.00 89 GLN A C 1
ATOM 704 O O . GLN A 1 89 ? -17.553 -20.346 33.548 1.00 97.00 89 GLN A O 1
ATOM 709 N N . CYS A 1 90 ? -17.043 -18.569 34.820 1.00 93.94 90 CYS A N 1
ATOM 710 C CA . CYS A 1 90 ? -16.351 -19.338 35.843 1.00 93.94 90 CYS A CA 1
ATOM 711 C C . CYS A 1 90 ? -17.375 -20.184 36.620 1.00 93.94 90 CYS A C 1
ATOM 713 O O . CYS A 1 90 ? -18.279 -19.607 37.229 1.00 93.94 90 CYS A O 1
ATOM 715 N N . PRO A 1 91 ? -17.240 -21.523 36.663 1.00 94.25 91 PRO A N 1
ATOM 716 C CA . PRO A 1 91 ? -18.208 -22.381 37.347 1.00 94.25 91 PRO A CA 1
ATOM 717 C C . PRO A 1 91 ? -18.189 -22.213 38.873 1.00 94.25 91 PRO A C 1
ATOM 719 O O . PRO A 1 91 ? -19.145 -22.597 39.535 1.00 94.25 91 PRO A O 1
ATOM 722 N N . GLY A 1 92 ? -17.115 -21.647 39.439 1.00 95.94 92 GLY A N 1
ATOM 723 C CA . GLY A 1 92 ? -16.993 -21.409 40.879 1.00 95.94 92 GLY A CA 1
ATOM 724 C C . GLY A 1 92 ? -17.626 -20.093 41.334 1.00 95.94 92 GLY A C 1
ATOM 725 O O . GLY A 1 92 ? -18.480 -20.092 42.212 1.00 95.94 92 GLY A O 1
ATOM 726 N N . CYS A 1 93 ? -17.204 -18.962 40.754 1.00 94.69 93 CYS A N 1
ATOM 727 C CA . CYS A 1 93 ? -17.647 -17.629 41.191 1.00 94.69 93 CYS A CA 1
ATOM 728 C C . CYS A 1 93 ? -18.744 -17.003 40.315 1.00 94.69 93 CYS A C 1
ATOM 730 O O . CYS A 1 93 ? -19.243 -15.931 40.644 1.00 94.69 93 CYS A O 1
ATOM 732 N N . GLY A 1 94 ? -19.095 -17.616 39.181 1.00 93.94 94 GLY A N 1
ATOM 733 C CA . GLY A 1 94 ? -20.114 -17.111 38.258 1.00 93.94 94 GLY A CA 1
ATOM 734 C C . GLY A 1 94 ? -19.697 -15.903 37.407 1.00 93.94 94 GLY A C 1
ATOM 735 O O . GLY A 1 94 ? -20.477 -15.494 36.548 1.00 93.94 94 GLY A O 1
ATOM 736 N N . GLN A 1 95 ? -18.495 -15.340 37.594 1.00 96.38 95 GLN A N 1
ATOM 737 C CA . GLN A 1 95 ? -17.993 -14.222 36.782 1.00 96.38 95 GLN A CA 1
ATOM 738 C C . GLN A 1 95 ? -17.682 -14.647 35.343 1.00 96.38 95 GLN A C 1
ATOM 740 O O . GLN A 1 95 ? -17.238 -15.769 35.093 1.00 96.38 95 GLN A O 1
ATOM 745 N N . GLN A 1 96 ? -17.865 -13.722 34.399 1.00 97.00 96 GLN A N 1
ATOM 746 C CA . GLN A 1 96 ? -17.423 -13.899 33.018 1.00 97.00 96 GLN A CA 1
ATOM 747 C C . GLN A 1 96 ? -15.938 -13.559 32.877 1.00 97.00 96 GLN A C 1
ATOM 749 O O . GLN A 1 96 ? -15.486 -12.496 33.296 1.00 97.00 96 GLN A O 1
ATOM 754 N N . VAL A 1 97 ? -15.195 -14.455 32.236 1.00 95.50 97 VAL A N 1
ATOM 755 C CA . VAL A 1 97 ? -13.804 -14.266 31.828 1.00 95.50 97 VAL A CA 1
ATOM 756 C C . VAL A 1 97 ? -13.775 -14.207 30.307 1.00 95.50 97 VAL A C 1
ATOM 758 O O . VAL A 1 97 ? -14.308 -15.093 29.639 1.00 95.50 97 VAL A O 1
ATOM 761 N N . LYS A 1 98 ? -13.159 -13.160 29.759 1.00 96.44 98 LYS A N 1
ATOM 762 C CA . LYS A 1 98 ? -12.999 -12.949 28.318 1.00 96.44 98 LYS A CA 1
ATOM 763 C C . LYS A 1 98 ? -11.530 -13.111 27.936 1.00 96.44 98 LYS A C 1
ATOM 765 O O . LYS A 1 98 ? -10.660 -12.569 28.615 1.00 96.44 98 LYS A O 1
ATOM 770 N N . GLY A 1 99 ? -11.264 -13.837 26.852 1.00 95.44 99 GLY A N 1
ATOM 771 C CA . GLY A 1 99 ? -9.936 -13.922 26.248 1.00 95.44 99 GLY A CA 1
ATOM 772 C C . GLY A 1 99 ? -9.427 -12.552 25.790 1.00 95.44 99 GLY A C 1
ATOM 773 O O . GLY A 1 99 ? -10.204 -11.644 25.493 1.00 95.44 99 GLY A O 1
ATOM 774 N N . THR A 1 100 ? -8.113 -12.378 25.735 1.00 95.94 100 THR A N 1
ATOM 775 C CA . THR A 1 100 ? -7.509 -11.120 25.291 1.00 95.94 100 THR A CA 1
ATOM 776 C C . THR A 1 100 ? -7.331 -11.104 23.775 1.00 95.94 100 THR A C 1
ATOM 778 O O . THR A 1 100 ? -6.962 -12.104 23.164 1.00 95.94 100 THR A O 1
ATOM 781 N N . PHE A 1 101 ? -7.582 -9.949 23.160 1.00 97.19 101 PHE A N 1
ATOM 782 C CA . PHE A 1 101 ? -7.203 -9.705 21.770 1.00 97.19 101 PHE A CA 1
ATOM 783 C C . PHE A 1 101 ? -5.710 -9.354 21.670 1.00 97.19 101 PHE A C 1
ATOM 785 O O . PHE A 1 101 ? -5.129 -8.886 22.657 1.00 97.19 101 PHE A O 1
ATOM 792 N N . PRO A 1 102 ? -5.073 -9.530 20.494 1.00 96.19 102 PRO A N 1
ATOM 793 C CA . PRO A 1 102 ? -3.752 -8.962 20.242 1.00 96.19 102 PRO A CA 1
ATOM 794 C C . PRO A 1 102 ? -3.740 -7.450 20.509 1.00 96.19 102 PRO A C 1
ATOM 796 O O . PRO A 1 102 ? -4.712 -6.760 20.218 1.00 96.19 102 PRO A O 1
ATOM 799 N N . SER A 1 103 ? -2.621 -6.913 21.002 1.00 95.88 103 SER A N 1
ATOM 800 C CA . SER A 1 103 ? -2.524 -5.515 21.465 1.00 95.88 103 SER A CA 1
ATOM 801 C C . SER A 1 103 ? -2.860 -4.452 20.411 1.00 95.88 103 SER A C 1
ATOM 803 O O . SER A 1 103 ? -3.267 -3.348 20.758 1.00 95.88 103 SER A O 1
ATOM 805 N N . HIS A 1 104 ? -2.700 -4.770 19.126 1.00 93.75 104 HIS A N 1
ATOM 806 C CA . HIS A 1 104 ? -2.997 -3.869 18.010 1.00 93.75 104 HIS A CA 1
ATOM 807 C C . HIS A 1 104 ? -4.460 -3.934 17.538 1.00 93.75 104 HIS A C 1
ATOM 809 O O . HIS A 1 104 ? -4.846 -3.149 16.672 1.00 93.75 104 HIS A O 1
ATOM 815 N N . ILE A 1 105 ? -5.264 -4.850 18.086 1.00 96.38 105 ILE A N 1
ATOM 816 C CA . ILE A 1 105 ? -6.697 -4.988 17.814 1.00 96.38 105 ILE A CA 1
ATOM 817 C C . ILE A 1 105 ? -7.448 -4.345 18.976 1.00 96.38 105 ILE A C 1
ATOM 819 O O . ILE A 1 105 ? -7.668 -4.957 20.020 1.00 96.38 105 ILE A O 1
ATOM 823 N N . THR A 1 106 ? -7.784 -3.070 18.812 1.00 94.69 106 THR A N 1
ATOM 824 C CA . THR A 1 106 ? -8.347 -2.238 19.885 1.00 94.69 106 THR A CA 1
ATOM 825 C C . THR A 1 106 ? -9.814 -1.902 19.665 1.00 94.69 106 THR A C 1
ATOM 827 O O . THR A 1 106 ? -10.493 -1.518 20.614 1.00 94.69 106 THR A O 1
ATOM 830 N N . GLN A 1 107 ? -10.313 -2.060 18.437 1.00 94.06 107 GLN A N 1
ATOM 831 C CA . GLN A 1 107 ? -11.689 -1.748 18.060 1.00 94.06 107 GLN A CA 1
ATOM 832 C C . GLN A 1 107 ? -12.403 -2.983 17.494 1.00 94.06 107 GLN A C 1
ATOM 834 O O . GLN A 1 107 ? -11.748 -3.825 16.878 1.00 94.06 107 GLN A O 1
ATOM 839 N N . PRO A 1 108 ? -13.742 -3.080 17.628 1.00 94.62 108 PRO A N 1
ATOM 840 C CA . PRO A 1 108 ? -14.529 -4.147 16.999 1.00 94.62 108 PRO A CA 1
ATOM 841 C C . PRO A 1 108 ? -14.355 -4.215 15.476 1.00 94.62 108 PRO A C 1
ATOM 843 O O . PRO A 1 108 ? -14.422 -5.286 14.882 1.00 94.62 108 PRO A O 1
ATOM 846 N N . THR A 1 109 ? -14.120 -3.068 14.839 1.00 93.06 109 THR A N 1
ATOM 847 C CA . THR A 1 109 ? -13.784 -2.961 13.419 1.00 93.06 109 THR A CA 1
ATOM 848 C C . THR A 1 109 ? -12.717 -1.889 13.262 1.00 93.06 109 THR A C 1
ATOM 850 O O . THR A 1 109 ? -12.855 -0.784 13.786 1.00 93.06 109 THR A O 1
ATOM 853 N N . GLN A 1 110 ? -11.637 -2.209 12.554 1.00 94.62 110 GLN A N 1
ATOM 854 C CA . GLN A 1 110 ? -10.563 -1.264 12.272 1.00 94.62 110 GLN A CA 1
ATOM 855 C C . GLN A 1 110 ? -9.916 -1.567 10.928 1.00 94.62 110 GLN A C 1
ATOM 857 O O . GLN A 1 110 ? -9.702 -2.722 10.569 1.00 94.62 110 GLN A O 1
ATOM 862 N N . TYR A 1 111 ? -9.546 -0.514 10.208 1.00 96.19 111 TYR A N 1
ATOM 863 C CA . TYR A 1 111 ? -8.812 -0.654 8.960 1.00 96.19 111 TYR A CA 1
ATOM 864 C C . TYR A 1 111 ? -7.327 -0.937 9.201 1.00 96.19 111 TYR A C 1
ATOM 866 O O . TYR A 1 111 ? -6.698 -0.378 10.109 1.00 96.19 111 TYR A O 1
ATOM 874 N N . GLY A 1 112 ? -6.763 -1.798 8.353 1.00 95.31 112 GLY A N 1
ATOM 875 C CA . GLY A 1 112 ? -5.356 -2.183 8.393 1.00 95.31 112 GLY A CA 1
ATOM 876 C C . GLY A 1 112 ? -4.393 -1.089 7.906 1.00 95.31 112 GLY A C 1
ATOM 877 O O . GLY A 1 112 ? -4.810 -0.092 7.307 1.00 95.31 112 GLY A O 1
ATOM 878 N N . PRO A 1 113 ? -3.078 -1.279 8.117 1.00 94.75 113 PRO A N 1
ATOM 879 C CA . PRO A 1 113 ? -2.061 -0.269 7.818 1.00 94.75 113 PRO A CA 1
ATOM 880 C C . PRO A 1 113 ? -1.982 0.098 6.330 1.00 94.75 113 PRO A C 1
ATOM 882 O O . PRO A 1 113 ? -1.767 1.261 6.009 1.00 94.75 113 PRO A O 1
ATOM 885 N N . ARG A 1 114 ? -2.205 -0.856 5.413 1.00 95.31 114 ARG A N 1
ATOM 886 C CA . ARG A 1 114 ? -2.152 -0.599 3.962 1.00 95.31 114 ARG A CA 1
ATOM 887 C C . ARG A 1 114 ? -3.259 0.344 3.495 1.00 95.31 114 ARG A C 1
ATOM 889 O O . ARG A 1 114 ? -2.984 1.261 2.733 1.00 95.31 114 ARG A O 1
ATOM 896 N N . LEU A 1 115 ? -4.493 0.143 3.962 1.00 96.00 115 LEU A N 1
ATOM 897 C CA . LEU A 1 115 ? -5.613 1.013 3.593 1.00 96.00 115 LEU A CA 1
ATOM 898 C C . LEU A 1 115 ? -5.431 2.413 4.188 1.00 96.00 115 LEU A C 1
ATOM 900 O O . LEU A 1 115 ? -5.589 3.404 3.483 1.00 96.00 115 LEU A O 1
ATOM 904 N N . LYS A 1 116 ? -4.997 2.495 5.453 1.00 96.69 116 LYS A N 1
ATOM 905 C CA . LYS A 1 116 ? -4.657 3.769 6.104 1.00 96.69 116 LYS A CA 1
ATOM 906 C C . LYS A 1 116 ? -3.564 4.532 5.353 1.00 96.69 116 LYS A C 1
ATOM 908 O O . LYS A 1 116 ? -3.726 5.718 5.105 1.00 96.69 116 LYS A O 1
ATOM 913 N N . ALA A 1 117 ? -2.486 3.859 4.945 1.00 96.94 117 ALA A N 1
ATOM 914 C CA . ALA A 1 117 ? -1.401 4.487 4.192 1.00 96.94 117 ALA A CA 1
ATOM 915 C C . ALA A 1 117 ? -1.881 5.066 2.853 1.00 96.94 117 ALA A C 1
ATOM 917 O O . ALA A 1 117 ? -1.502 6.179 2.495 1.00 96.94 117 ALA A O 1
ATOM 918 N N . GLN A 1 118 ? -2.750 4.347 2.139 1.00 96.56 118 GLN A N 1
ATOM 919 C CA . GLN A 1 118 ? -3.340 4.839 0.894 1.00 96.56 118 GLN A CA 1
ATOM 920 C C . GLN A 1 118 ? -4.257 6.039 1.121 1.00 96.56 118 GLN A C 1
ATOM 922 O O . GLN A 1 118 ? -4.153 7.017 0.387 1.00 96.56 118 GLN A O 1
ATOM 927 N N . ALA A 1 119 ? -5.090 6.009 2.165 1.00 97.69 119 ALA A N 1
ATOM 928 C CA . ALA A 1 119 ? -5.907 7.157 2.547 1.00 97.69 119 ALA A CA 1
ATOM 929 C C . ALA A 1 119 ? -5.036 8.395 2.824 1.00 97.69 119 ALA A C 1
ATOM 931 O O . ALA A 1 119 ? -5.292 9.461 2.267 1.00 97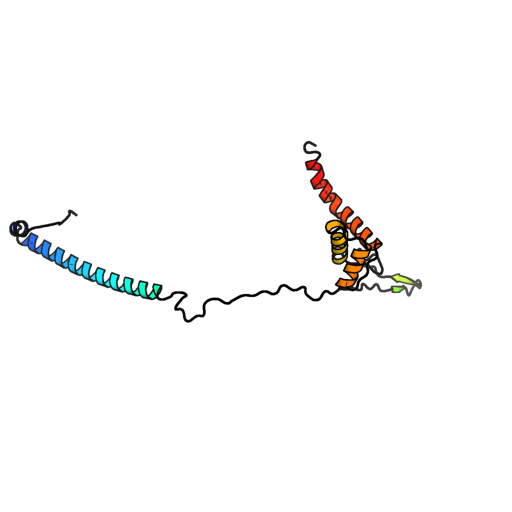.69 119 ALA A O 1
ATOM 932 N N . CYS A 1 120 ? -3.956 8.241 3.602 1.00 97.94 120 CYS A N 1
ATOM 933 C CA . CYS A 1 120 ? -3.012 9.328 3.865 1.00 97.94 120 CYS A CA 1
ATOM 934 C C . CYS A 1 120 ? -2.331 9.828 2.586 1.00 97.94 120 CYS A C 1
ATOM 936 O O . CYS A 1 120 ? -2.137 11.031 2.420 1.00 97.94 120 CYS A O 1
ATOM 938 N N . TYR A 1 121 ? -1.946 8.926 1.684 1.00 97.88 121 TYR A N 1
ATOM 939 C CA . TYR A 1 121 ? -1.281 9.282 0.434 1.00 97.88 121 TYR A CA 1
ATOM 940 C C . TYR A 1 121 ? -2.208 10.073 -0.498 1.00 97.88 121 TYR A C 1
ATOM 942 O O . TYR A 1 121 ? -1.856 11.163 -0.946 1.00 97.88 121 TYR A O 1
ATOM 950 N N . LEU A 1 122 ? -3.424 9.578 -0.730 1.00 97.94 122 LEU A N 1
ATOM 951 C CA . LEU A 1 122 ? -4.426 10.259 -1.550 1.00 97.94 122 LEU A CA 1
ATOM 952 C C . LEU A 1 122 ? -4.788 11.632 -0.967 1.00 97.94 122 LEU A C 1
ATOM 954 O O . LEU A 1 122 ? -4.839 12.623 -1.696 1.00 97.94 122 LEU A O 1
ATOM 958 N N . ASN A 1 123 ? -4.973 11.711 0.350 1.00 97.56 123 ASN A N 1
ATOM 959 C CA . ASN A 1 123 ? -5.383 12.951 0.992 1.00 97.56 123 ASN A CA 1
ATOM 960 C C . ASN A 1 123 ? -4.254 13.994 1.082 1.00 97.56 123 ASN A C 1
ATOM 962 O O . ASN A 1 123 ? -4.492 15.154 0.763 1.00 97.56 123 ASN A O 1
ATOM 966 N N . ASN A 1 124 ? -3.033 13.614 1.475 1.00 96.19 124 ASN A N 1
ATOM 967 C CA . ASN A 1 124 ? -1.952 14.583 1.716 1.00 96.19 124 ASN A CA 1
ATOM 968 C C . ASN A 1 124 ? -1.049 14.815 0.502 1.00 96.19 124 ASN A C 1
ATOM 970 O O . ASN A 1 124 ? -0.606 15.937 0.289 1.00 96.19 124 ASN A O 1
ATOM 974 N N . TYR A 1 125 ? -0.735 13.771 -0.272 1.00 97.00 125 TYR A N 1
ATOM 975 C CA . TYR A 1 125 ? 0.174 13.901 -1.417 1.00 97.00 125 TYR A CA 1
ATOM 976 C C . TYR A 1 125 ? -0.571 14.328 -2.683 1.00 97.00 125 TYR A C 1
ATOM 978 O O . TYR A 1 125 ? -0.102 15.190 -3.421 1.00 97.00 125 TYR A O 1
ATOM 986 N N . HIS A 1 126 ? -1.752 13.752 -2.920 1.00 98.00 126 HIS A N 1
ATOM 987 C CA . HIS A 1 126 ? -2.593 14.113 -4.063 1.00 98.00 126 HIS A CA 1
ATOM 988 C C . HIS A 1 126 ? -3.630 15.198 -3.752 1.00 98.00 126 HIS A C 1
ATOM 990 O O . HIS A 1 126 ? -4.360 15.602 -4.655 1.00 98.00 126 HIS A O 1
ATOM 996 N N . PHE A 1 127 ? -3.682 15.686 -2.506 1.00 97.44 127 PHE A N 1
ATOM 997 C CA . PHE A 1 127 ? -4.598 16.742 -2.059 1.00 9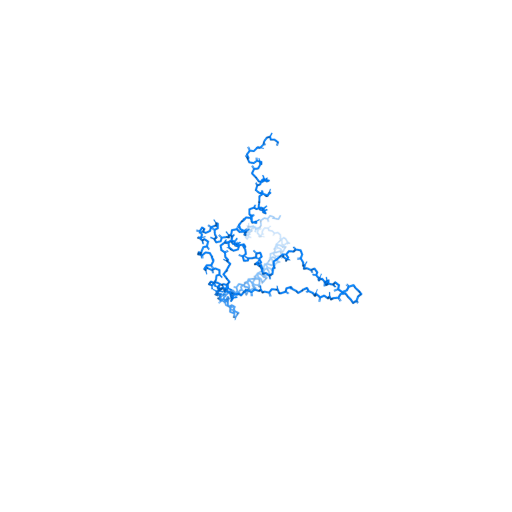7.44 127 PHE A CA 1
ATOM 998 C C . PHE A 1 127 ? -6.072 16.440 -2.357 1.00 97.44 127 PHE A C 1
ATOM 1000 O O . PHE A 1 127 ? -6.872 17.345 -2.599 1.00 97.44 127 PHE A O 1
ATOM 1007 N N . ILE A 1 128 ? -6.443 15.157 -2.352 1.00 98.31 128 ILE A N 1
ATOM 1008 C CA . ILE A 1 128 ? -7.823 14.744 -2.582 1.00 98.31 128 ILE A CA 1
ATOM 1009 C C . ILE A 1 128 ? -8.630 15.058 -1.313 1.00 98.31 128 ILE A C 1
ATOM 1011 O O . ILE A 1 128 ? -8.241 14.622 -0.223 1.00 98.31 128 ILE A O 1
ATOM 1015 N N . PRO A 1 129 ? -9.753 15.798 -1.412 1.00 98.19 129 PRO A N 1
ATOM 1016 C CA . PRO A 1 129 ? -10.616 16.072 -0.265 1.00 98.19 129 PRO A CA 1
ATOM 1017 C C . PRO A 1 129 ? -11.053 14.791 0.452 1.00 98.19 129 PRO A C 1
ATOM 1019 O O . PRO A 1 129 ? -11.120 13.725 -0.161 1.00 98.19 129 PRO A O 1
ATOM 1022 N N . LEU A 1 130 ? -11.371 14.887 1.744 1.00 98.06 130 LEU A N 1
ATOM 1023 C CA . LEU A 1 130 ? -11.708 13.725 2.576 1.00 98.06 130 LEU A CA 1
ATOM 1024 C C . LEU A 1 130 ? -12.873 12.915 1.988 1.00 98.06 130 LEU A C 1
ATOM 1026 O O . LEU A 1 130 ? -12.702 11.729 1.723 1.00 98.06 130 LEU A O 1
ATOM 1030 N N . SER A 1 131 ? -13.985 13.574 1.661 1.00 97.50 131 SER A N 1
ATOM 1031 C CA . SER A 1 131 ? -15.138 12.959 0.992 1.00 97.50 131 SER A CA 1
ATOM 1032 C C . SER A 1 131 ? -14.787 12.247 -0.320 1.00 97.50 131 SER A C 1
ATOM 1034 O O . SER A 1 131 ? -15.233 11.132 -0.573 1.00 97.50 131 SER A O 1
ATOM 1036 N N . ARG A 1 132 ? -13.929 12.850 -1.149 1.00 98.19 132 ARG A N 1
ATOM 1037 C CA . ARG A 1 132 ? -13.455 12.242 -2.404 1.00 98.19 132 ARG A CA 1
ATOM 1038 C C . ARG A 1 132 ? -12.486 11.087 -2.167 1.00 98.19 132 ARG A C 1
ATOM 1040 O O . ARG A 1 132 ? -12.418 10.175 -2.982 1.00 98.19 132 ARG A O 1
ATOM 1047 N N . THR A 1 133 ? -11.735 11.119 -1.071 1.00 98.12 133 THR A N 1
ATOM 1048 C CA . THR A 1 133 ? -10.862 10.014 -0.666 1.00 98.12 133 THR A CA 1
ATOM 1049 C C . THR A 1 133 ? -11.697 8.820 -0.210 1.00 98.12 133 THR A C 1
ATOM 1051 O O . THR A 1 133 ? -11.408 7.698 -0.611 1.00 98.12 133 THR A O 1
ATOM 1054 N N . GLU A 1 134 ? -12.756 9.050 0.570 1.00 97.69 134 GLU A N 1
ATOM 1055 C CA . GLU A 1 134 ? -13.729 8.017 0.944 1.00 97.69 134 GLU A CA 1
ATOM 1056 C C . GLU A 1 134 ? -14.393 7.389 -0.291 1.00 97.69 134 GLU A C 1
ATOM 1058 O O . GLU A 1 134 ? -14.440 6.163 -0.404 1.00 97.69 134 GLU A O 1
ATOM 1063 N N . GLU A 1 135 ? -14.838 8.213 -1.244 1.00 97.81 135 GLU A N 1
ATOM 1064 C CA . GLU A 1 135 ? -15.440 7.742 -2.496 1.00 97.81 135 GLU A CA 1
ATOM 1065 C C . GLU A 1 135 ? -14.475 6.850 -3.288 1.00 97.81 135 GLU A C 1
ATOM 1067 O O . GLU A 1 135 ? -14.824 5.728 -3.635 1.00 97.81 135 GLU A O 1
ATOM 1072 N N . LEU A 1 136 ? -13.222 7.279 -3.481 1.00 97.00 136 LEU A N 1
ATOM 1073 C CA . LEU A 1 136 ? -12.217 6.477 -4.192 1.00 97.00 136 LEU A CA 1
ATOM 1074 C C . LEU A 1 136 ? -11.907 5.149 -3.495 1.00 97.00 136 LEU A C 1
ATOM 1076 O O . LEU A 1 136 ? -11.725 4.124 -4.152 1.00 97.00 136 LEU A O 1
ATOM 1080 N N . LEU A 1 137 ? -11.828 5.149 -2.163 1.00 96.31 137 LEU A N 1
ATOM 1081 C CA . LEU A 1 137 ? -11.612 3.916 -1.407 1.00 96.31 137 LEU A CA 1
ATOM 1082 C C . LEU A 1 137 ? -12.830 2.989 -1.505 1.00 96.31 137 LEU A C 1
ATOM 1084 O O . LEU A 1 137 ? -12.662 1.770 -1.570 1.00 96.31 137 LEU A O 1
ATOM 1088 N N . THR A 1 138 ? -14.033 3.551 -1.605 1.00 96.12 138 THR A N 1
ATOM 1089 C CA . THR A 1 138 ? -15.257 2.785 -1.852 1.00 96.12 138 THR A CA 1
ATOM 1090 C C . THR A 1 138 ? -15.253 2.185 -3.252 1.00 96.12 138 THR A C 1
ATOM 1092 O O . THR A 1 138 ? -15.498 0.991 -3.393 1.00 96.12 138 THR A O 1
ATOM 1095 N N . ASP A 1 139 ? -14.893 2.961 -4.271 1.00 95.12 139 ASP A N 1
ATOM 1096 C CA . ASP A 1 139 ? -14.858 2.505 -5.661 1.00 95.12 139 ASP A CA 1
ATOM 1097 C C . ASP A 1 139 ? -13.822 1.394 -5.884 1.00 95.12 139 ASP A C 1
ATOM 1099 O O . ASP A 1 139 ? -14.085 0.422 -6.593 1.00 95.12 139 ASP A O 1
ATOM 1103 N N . PHE A 1 140 ? -12.640 1.509 -5.271 1.00 94.06 140 PHE A N 1
ATOM 1104 C CA . PHE A 1 140 ? -11.558 0.537 -5.464 1.00 94.06 140 PHE A CA 1
ATOM 1105 C C . PHE A 1 140 ? -11.675 -0.695 -4.572 1.00 94.06 140 PHE A C 1
ATOM 1107 O O . PHE A 1 140 ? -11.295 -1.789 -4.989 1.00 94.06 140 PHE A O 1
ATOM 1114 N N . TYR A 1 141 ? -12.159 -0.530 -3.342 1.00 94.06 141 TYR A N 1
ATOM 1115 C CA . TYR A 1 141 ? -12.102 -1.577 -2.318 1.00 94.06 141 TYR A CA 1
ATOM 1116 C C . TYR A 1 141 ? -13.472 -2.021 -1.805 1.00 94.06 141 TYR A C 1
ATOM 1118 O O . TYR A 1 141 ? -13.549 -2.968 -1.021 1.00 94.06 141 TYR A O 1
ATOM 1126 N N . GLY A 1 142 ? -14.549 -1.339 -2.195 1.00 93.94 142 GLY A N 1
ATOM 1127 C CA . GLY A 1 142 ? -15.881 -1.539 -1.626 1.00 93.94 142 GLY A CA 1
ATOM 1128 C C . GLY A 1 142 ? -15.975 -1.136 -0.152 1.00 93.94 142 GLY A C 1
ATOM 1129 O O . GLY A 1 142 ? -16.865 -1.614 0.546 1.00 93.94 142 GLY A O 1
ATOM 1130 N N . GLN A 1 143 ? -15.037 -0.324 0.353 1.00 94.06 143 GLN A N 1
ATOM 1131 C CA . GLN A 1 143 ? -14.971 0.100 1.754 1.00 94.06 143 GLN A CA 1
ATOM 1132 C C . GLN A 1 143 ? -15.069 1.619 1.858 1.00 94.06 143 GLN A C 1
ATOM 1134 O O . GLN A 1 143 ? -14.290 2.319 1.219 1.00 94.06 143 GLN A O 1
ATOM 1139 N N . SER A 1 144 ? -15.954 2.103 2.731 1.00 94.94 144 SER A N 1
ATOM 1140 C CA . SER A 1 144 ? -16.211 3.533 2.957 1.00 94.94 144 SER A CA 1
ATOM 1141 C C . SER A 1 144 ? -15.671 3.952 4.332 1.00 94.94 144 SER A C 1
ATOM 1143 O O . SER A 1 144 ? -16.410 3.959 5.322 1.00 94.94 144 SER A O 1
ATOM 1145 N N . PRO A 1 145 ? -14.354 4.185 4.486 1.00 94.88 145 PRO A N 1
ATOM 1146 C CA . PRO A 1 145 ? -13.820 4.747 5.717 1.00 94.88 145 PRO A CA 1
ATOM 1147 C C . PRO A 1 145 ? -14.311 6.186 5.871 1.00 94.88 145 PRO A C 1
ATOM 1149 O O . PRO A 1 145 ? -14.084 7.015 4.995 1.00 94.88 145 PRO A O 1
ATOM 1152 N N . SER A 1 146 ? -14.914 6.495 7.018 1.00 95.44 146 SER A N 1
ATOM 1153 C CA . SER A 1 146 ? -15.352 7.857 7.316 1.00 95.44 146 SER A CA 1
ATOM 1154 C C . SER A 1 146 ? -14.183 8.843 7.307 1.00 95.44 146 SER A C 1
ATOM 1156 O O . SER A 1 146 ? -13.041 8.493 7.622 1.00 95.44 146 SER A O 1
ATOM 1158 N N . GLU A 1 147 ? -14.475 10.121 7.070 1.00 97.12 147 GLU A N 1
ATOM 1159 C CA . GLU A 1 147 ? -13.471 11.192 7.116 1.00 97.12 147 GLU A CA 1
ATOM 1160 C C . 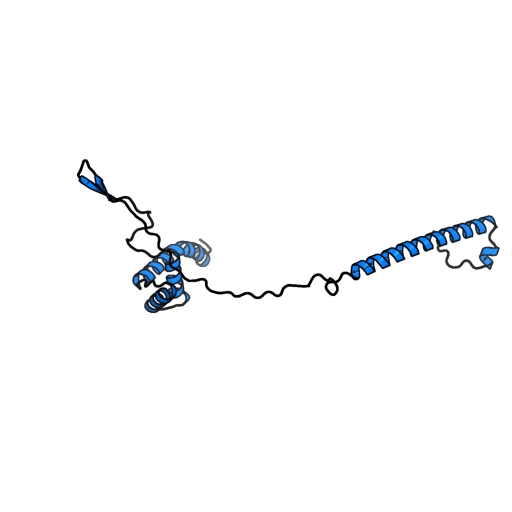GLU A 1 147 ? -12.658 11.194 8.424 1.00 97.12 147 GLU A C 1
ATOM 1162 O O . GLU A 1 147 ? -11.445 11.401 8.417 1.00 97.12 147 GLU A O 1
ATOM 1167 N N . SER A 1 148 ? -13.298 10.877 9.554 1.00 96.69 148 SER A N 1
ATOM 1168 C CA . SER A 1 148 ? -12.634 10.756 10.856 1.00 96.69 148 SER A CA 1
ATOM 1169 C C . SER A 1 148 ? -11.574 9.650 10.900 1.00 96.69 148 SER A C 1
ATOM 1171 O O . SER A 1 148 ? -10.543 9.827 11.548 1.00 96.69 148 SER A O 1
ATOM 1173 N N . VAL A 1 149 ? -11.780 8.531 10.196 1.00 96.38 149 VAL A N 1
ATOM 1174 C CA . VAL A 1 149 ? -10.779 7.461 10.062 1.00 96.38 149 VAL A CA 1
ATOM 1175 C C . VAL A 1 149 ? -9.580 7.957 9.260 1.00 96.38 149 VAL A C 1
ATOM 1177 O O . VAL A 1 149 ? -8.444 7.670 9.636 1.00 96.38 149 VAL A O 1
ATOM 1180 N N . ILE A 1 150 ? -9.818 8.716 8.188 1.00 97.69 150 ILE A N 1
ATOM 1181 C CA . ILE A 1 150 ? -8.758 9.283 7.344 1.00 97.69 150 ILE A CA 1
ATOM 1182 C C . ILE A 1 150 ? -7.938 10.303 8.148 1.00 97.69 150 ILE A C 1
ATOM 1184 O O . ILE A 1 150 ? -6.712 10.215 8.192 1.00 97.69 150 ILE A O 1
ATOM 1188 N N . ILE A 1 151 ? -8.600 11.207 8.876 1.00 98.06 151 ILE A N 1
ATOM 1189 C CA . ILE A 1 151 ? -7.939 12.174 9.766 1.00 98.06 151 ILE A CA 1
ATOM 1190 C C . ILE A 1 151 ? -7.137 11.453 10.859 1.00 98.06 151 ILE A C 1
ATOM 1192 O O . ILE A 1 151 ? -5.989 11.808 11.127 1.00 98.06 151 ILE A O 1
ATOM 1196 N N . ALA A 1 152 ? -7.703 10.414 11.481 1.00 97.25 152 ALA A N 1
ATOM 1197 C CA . ALA A 1 152 ? -6.995 9.631 12.490 1.00 97.25 152 ALA A CA 1
ATOM 1198 C C . ALA A 1 152 ? -5.756 8.928 11.908 1.00 97.25 152 ALA A C 1
ATOM 1200 O O . ALA A 1 152 ? -4.713 8.890 12.560 1.00 97.25 152 ALA A O 1
ATOM 1201 N N . ALA A 1 153 ? -5.843 8.414 10.677 1.00 97.31 153 ALA A N 1
ATOM 1202 C CA . ALA A 1 153 ? -4.709 7.829 9.970 1.00 97.31 153 ALA A CA 1
ATOM 1203 C C . ALA A 1 153 ? -3.618 8.873 9.673 1.00 97.31 153 ALA A C 1
ATOM 1205 O O . ALA A 1 153 ? -2.441 8.593 9.902 1.00 97.31 153 ALA A O 1
ATOM 1206 N N . ASN A 1 154 ? -3.995 10.085 9.254 1.00 97.31 154 ASN A N 1
ATOM 1207 C CA . ASN A 1 154 ? -3.061 11.197 9.054 1.00 97.31 154 ASN A CA 1
ATOM 1208 C C . ASN A 1 154 ? -2.337 11.565 10.353 1.00 97.31 154 ASN A C 1
ATOM 1210 O O . ASN A 1 154 ? -1.113 11.660 10.374 1.00 97.31 154 ASN A O 1
ATOM 1214 N N . ASN A 1 155 ? -3.073 11.708 11.455 1.00 97.44 155 ASN A N 1
ATOM 1215 C CA . ASN A 1 155 ? -2.488 12.028 12.758 1.00 97.44 155 ASN A CA 1
ATOM 1216 C C . ASN A 1 155 ? -1.536 10.925 13.237 1.00 97.44 155 ASN A C 1
ATOM 1218 O O . ASN A 1 155 ? -0.458 11.212 13.758 1.00 97.44 155 ASN A O 1
ATOM 1222 N N . GLN A 1 156 ? -1.906 9.658 13.024 1.00 95.62 156 GLN A N 1
ATOM 1223 C CA . GLN A 1 156 ? -1.040 8.522 13.324 1.00 95.62 156 GLN A CA 1
ATOM 1224 C C . GLN A 1 156 ? 0.243 8.556 12.479 1.00 95.62 156 GLN A C 1
ATOM 1226 O O . GLN A 1 156 ? 1.323 8.319 13.017 1.00 95.62 156 GLN A O 1
ATOM 1231 N N . LEU A 1 157 ? 0.140 8.869 11.183 1.00 95.56 157 LEU A N 1
ATOM 1232 C CA . LEU A 1 157 ? 1.296 9.013 10.298 1.00 95.56 157 LEU A CA 1
ATOM 1233 C C . LEU A 1 157 ? 2.229 10.122 10.793 1.00 95.56 157 LEU A C 1
ATOM 1235 O O . LEU A 1 157 ? 3.422 9.872 10.929 1.00 95.56 157 LEU A O 1
ATOM 1239 N N . VAL A 1 158 ? 1.691 11.303 11.118 1.00 95.31 158 VAL A N 1
ATOM 1240 C CA . VAL A 1 158 ? 2.468 12.429 11.665 1.00 95.31 158 VAL A CA 1
ATOM 1241 C C . VAL A 1 158 ? 3.231 12.000 12.915 1.00 95.31 158 VAL A C 1
ATOM 1243 O O . VAL A 1 158 ? 4.444 12.175 12.972 1.00 95.31 158 VAL A O 1
ATOM 1246 N N . ALA A 1 159 ? 2.554 11.371 13.879 1.00 96.12 159 ALA A N 1
ATOM 1247 C CA . ALA A 1 159 ? 3.191 10.903 15.108 1.00 96.12 159 ALA A CA 1
ATOM 1248 C C . ALA A 1 159 ? 4.322 9.888 14.850 1.00 96.12 159 ALA A C 1
ATOM 1250 O O . ALA A 1 159 ? 5.320 9.886 15.564 1.00 96.12 159 ALA A O 1
ATOM 1251 N N . GLN A 1 160 ? 4.187 9.039 13.826 1.00 94.88 160 GLN A N 1
ATOM 1252 C CA . GLN A 1 160 ? 5.201 8.042 13.470 1.00 94.88 160 GLN A CA 1
ATOM 1253 C C . GLN A 1 160 ? 6.411 8.638 12.744 1.00 94.88 160 GLN A C 1
ATOM 1255 O O . GLN A 1 160 ? 7.530 8.186 12.973 1.00 94.88 160 GLN A O 1
ATOM 1260 N N . ILE A 1 161 ? 6.207 9.627 11.867 1.00 94.62 161 ILE A N 1
ATOM 1261 C CA . ILE A 1 161 ? 7.304 10.242 11.102 1.00 94.62 161 ILE A CA 1
ATOM 1262 C C . ILE A 1 161 ? 8.021 11.343 11.885 1.00 94.62 161 ILE A C 1
ATOM 1264 O O . ILE A 1 161 ? 9.168 11.646 11.570 1.00 94.62 161 ILE A O 1
ATOM 1268 N N . HIS A 1 162 ? 7.374 11.928 12.897 1.00 95.00 162 HIS A N 1
ATOM 1269 C CA . HIS A 1 162 ? 7.907 13.062 13.649 1.00 95.00 162 HIS A CA 1
ATOM 1270 C C . HIS A 1 162 ? 9.320 12.827 14.212 1.00 95.00 162 HIS A C 1
ATOM 1272 O O . HIS A 1 162 ? 10.178 13.653 13.917 1.00 95.00 162 HIS A O 1
ATOM 1278 N N . PRO A 1 163 ? 9.640 11.693 14.874 1.00 95.75 163 PRO A N 1
ATOM 1279 C CA . PRO A 1 163 ? 10.990 11.473 15.402 1.00 95.75 163 PRO A CA 1
ATOM 1280 C C . PRO A 1 163 ? 12.065 11.423 14.307 1.00 95.75 163 PRO A C 1
ATOM 1282 O O . PRO A 1 163 ? 13.183 11.902 14.483 1.00 95.75 163 PRO A O 1
ATOM 1285 N N . ALA A 1 164 ? 11.728 10.850 13.146 1.00 95.06 164 ALA A N 1
ATOM 1286 C CA . ALA A 1 164 ? 12.638 10.810 12.007 1.00 95.06 164 ALA A CA 1
ATOM 1287 C C . ALA A 1 164 ? 12.828 12.207 11.401 1.00 95.06 164 ALA A C 1
ATOM 1289 O O . ALA A 1 164 ? 13.944 12.573 11.044 1.00 95.06 164 ALA A O 1
ATOM 1290 N N . LEU A 1 165 ? 11.752 12.997 11.313 1.00 92.75 165 LEU A N 1
ATOM 1291 C CA . LEU A 1 165 ? 11.823 14.384 10.864 1.00 92.75 165 LEU A CA 1
ATOM 1292 C C . LEU A 1 165 ? 12.677 15.232 11.806 1.00 92.75 165 LEU A C 1
ATOM 1294 O O . LEU A 1 165 ? 13.538 15.950 11.315 1.00 92.75 165 LEU A O 1
ATOM 1298 N N . GLU A 1 166 ? 12.503 15.118 13.124 1.00 92.25 166 GLU A N 1
ATOM 1299 C CA . GLU A 1 166 ? 13.334 15.818 14.112 1.00 92.25 166 GLU A CA 1
ATOM 1300 C C . GLU A 1 166 ? 14.816 15.480 13.926 1.00 92.25 166 GLU A C 1
ATOM 1302 O O . GLU A 1 166 ? 15.630 16.384 13.757 1.00 92.25 166 GLU A O 1
ATOM 1307 N N . SER A 1 167 ? 15.152 14.190 13.809 1.00 92.56 167 SER A N 1
ATOM 1308 C CA . SER A 1 167 ? 16.533 13.746 13.581 1.00 92.56 167 SER A CA 1
ATOM 1309 C C . SER A 1 167 ? 17.148 14.268 12.276 1.00 92.56 167 SER A C 1
ATOM 1311 O O . SER A 1 167 ? 18.372 14.353 12.181 1.00 92.56 167 SER A O 1
ATOM 1313 N N . ILE A 1 168 ? 16.337 14.566 11.257 1.00 93.25 168 ILE A N 1
ATOM 1314 C CA . ILE A 1 168 ? 16.800 15.109 9.971 1.00 93.25 168 ILE A CA 1
ATOM 1315 C C . ILE A 1 168 ? 16.889 16.639 10.026 1.00 93.25 168 ILE A C 1
ATOM 1317 O O . ILE A 1 168 ? 17.814 17.221 9.465 1.00 93.25 168 ILE A O 1
ATOM 1321 N N . ILE A 1 169 ? 15.926 17.294 10.677 1.00 92.00 169 ILE A N 1
ATOM 1322 C CA . ILE A 1 169 ? 15.775 18.752 10.721 1.00 92.00 169 ILE A CA 1
ATOM 1323 C C . ILE A 1 169 ? 16.760 19.380 11.712 1.00 92.00 169 ILE A C 1
ATOM 1325 O O . ILE A 1 169 ? 17.365 20.396 11.371 1.00 92.00 169 ILE A O 1
ATOM 1329 N N . GLU A 1 170 ? 16.958 18.796 12.900 1.00 86.56 170 GLU A N 1
ATOM 1330 C CA . GLU A 1 170 ? 17.840 19.360 13.935 1.00 86.56 170 GLU A CA 1
ATOM 1331 C C . GLU A 1 170 ? 19.248 19.688 13.406 1.00 86.56 170 GLU A C 1
ATOM 1333 O O . GLU A 1 170 ? 19.665 20.839 13.549 1.00 86.56 170 GLU A O 1
ATOM 1338 N N . PRO A 1 171 ? 19.957 18.784 12.699 1.00 87.56 171 PRO A N 1
ATOM 1339 C CA . PRO A 1 171 ? 21.281 19.092 12.155 1.00 87.56 171 PRO A CA 1
ATOM 1340 C C . PRO A 1 171 ? 21.273 20.153 11.046 1.00 87.56 171 PRO A C 1
ATOM 1342 O O . PRO A 1 171 ? 22.278 20.828 10.833 1.00 87.56 171 PRO A O 1
ATOM 1345 N N . ILE A 1 172 ? 20.162 20.299 10.314 1.00 89.75 172 ILE A N 1
ATOM 1346 C CA . ILE A 1 172 ? 20.030 21.276 9.221 1.00 89.75 172 ILE A CA 1
ATOM 1347 C C . ILE A 1 172 ? 19.858 22.691 9.785 1.00 89.75 172 ILE A C 1
ATOM 1349 O O . ILE A 1 172 ? 20.440 23.637 9.255 1.00 89.75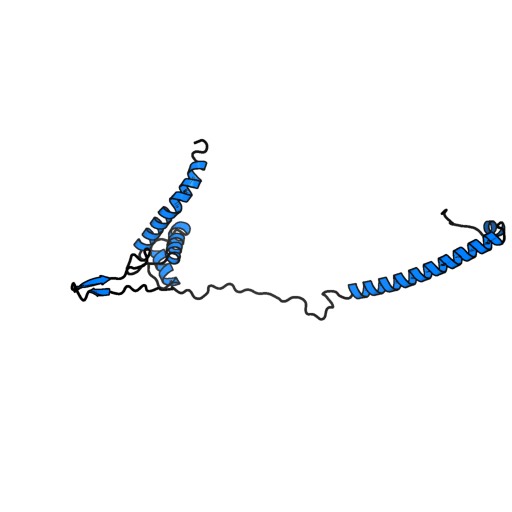 172 ILE A O 1
ATOM 1353 N N . TYR A 1 173 ? 19.070 22.843 10.853 1.00 85.19 173 TYR A N 1
ATOM 1354 C CA . TYR A 1 173 ? 18.773 24.149 11.451 1.00 85.19 173 TYR A CA 1
ATOM 1355 C C . TYR A 1 173 ? 19.726 24.533 12.593 1.00 85.19 173 TYR A C 1
ATOM 1357 O O . TYR A 1 173 ? 19.927 25.726 12.828 1.00 85.19 173 TYR A O 1
ATOM 1365 N N . TYR A 1 174 ? 20.362 23.561 13.254 1.00 82.44 174 TYR A N 1
ATOM 1366 C CA . TYR A 1 174 ? 21.302 23.769 14.361 1.00 82.44 174 TYR A CA 1
ATOM 1367 C C . TYR A 1 174 ? 22.623 22.992 14.160 1.00 82.44 174 TYR A C 1
ATOM 1369 O O . TYR A 1 174 ? 22.963 22.129 14.962 1.00 82.44 174 TYR A O 1
ATOM 1377 N N . PRO A 1 175 ? 23.423 23.306 13.122 1.00 72.81 175 PRO A N 1
ATOM 1378 C CA . PRO A 1 175 ? 24.611 22.524 12.742 1.00 72.81 175 PRO A CA 1
ATOM 1379 C C . PRO A 1 175 ? 25.812 22.619 13.708 1.00 72.81 175 PRO A C 1
ATOM 1381 O O . PRO A 1 175 ? 26.865 22.040 13.433 1.00 72.81 175 PRO A O 1
ATOM 1384 N N . HIS A 1 176 ? 25.713 23.395 14.792 1.00 69.44 176 HIS A N 1
ATOM 1385 C CA . HIS A 1 176 ? 26.831 23.721 15.694 1.00 69.44 176 HIS A CA 1
ATOM 1386 C C . HIS A 1 176 ? 26.513 23.526 17.186 1.00 69.44 176 HIS A C 1
ATOM 1388 O O . HIS A 1 176 ? 27.255 24.035 18.028 1.00 69.44 176 HIS A O 1
ATOM 1394 N N . LEU A 1 177 ? 25.420 22.827 17.504 1.00 56.31 177 LEU A N 1
ATOM 1395 C CA . LEU A 1 177 ? 25.177 22.270 18.838 1.00 56.31 177 LEU A CA 1
ATOM 1396 C C . LEU A 1 177 ? 25.681 20.825 18.904 1.00 56.31 177 LEU A C 1
ATOM 1398 O O . LEU A 1 177 ? 25.579 20.124 17.873 1.00 56.31 177 LEU A O 1
#

pLDDT: mean 88.38, std 13.03, range [39.94, 98.31]

Sequence (177 aa):
MSSLEGLDCEQLNKLDKETLIELVLNALSRISDLEKQIAVQAETIQKLRDELAKNSKNSSKPPSYEKRQVFDVPPVQIEVTEHQAEIKQCPGCGQQVKGTFPSHITQPTQYGPRLKAQACYLNNYHFIPLSRTEELLTDFYGQSPSESVIIAANNQLVAQIHPALESIIEPIYYPHL

Secondary structure (DSSP, 8-state):
--------HHHHTTS-HHHHHHHHHHHHHHHHHHHHHHHHHHHHHHHHHHHHT--TTT-SSPP-PPP-----PPPP----------EEE-TTT--EEEPPPPTT--SSS---HHHHHHHHIIIIIS---HHHHHHHHHHHHS----HHHHHHHHHHHHHHHHHHHHHHHHHHH-TT-

Foldseek 3Di:
DDDPDDDDPVNLVPDDPVVNVVVVVVVVVVVVVVVVVVVVVVVVVVVVVVVVVPDPVPPPPPPDDDDDDDDDDPQQEDDDDDDDWDWDQDPPPRDIDIGDDPPVCDDNDDDDPVLLVQLLCCCPVVVQDLQRSQVVCCVRYVGRDHSVNNVVSNVVVCVVCVVVCCVVVCCVVPVPD

Radius of gyration: 46.11 Å; chains: 1; bounding box: 105×53×102 Å